Protein AF-U3PSG2-F1 (afdb_monomer_lite)

pLDDT: mean 80.56, std 15.62, range [40.59, 96.56]

Secondary structure (DSSP, 8-state):
-HHHHHHTT-HHHHHHHHTTTTT-HHHHHHHHHHHHHTPPPPPP---HHHHHHHHHHHHTT----PBPTTS-B-----THHHHHHHHHHHTT---S--TT--GGGG-

Organism: NCBI:txid1203599

Foldseek 3Di:
DLVVCVVVVVVVVSQCVQFLVPFPLLLVLQQVVCVVVVHDRDDTDDGVVVVVVCVVCVVVVDDDFDADPVRDTDPPDPPRVVSNVVSCVVVVNDPPPPVPPDPPVPD

Structure (mmCIF, N/CA/C/O backbone):
data_AF-U3PSG2-F1
#
_entry.id   AF-U3PSG2-F1
#
loop_
_atom_site.group_PDB
_atom_site.id
_atom_site.type_symbol
_atom_site.label_atom_id
_atom_site.label_alt_id
_atom_site.label_comp_id
_atom_site.label_asym_id
_atom_site.label_entity_id
_atom_site.label_seq_id
_atom_site.pdbx_PDB_ins_code
_atom_site.Cartn_x
_atom_site.Cartn_y
_atom_site.Cartn_z
_atom_site.occupancy
_atom_site.B_iso_or_equiv
_atom_site.auth_seq_id
_atom_site.auth_comp_id
_atom_site.auth_asym_id
_atom_site.auth_atom_id
_atom_site.pdbx_PDB_model_num
ATOM 1 N N . GLU A 1 1 ? 4.827 -16.769 4.959 1.00 88.44 1 GLU A N 1
ATOM 2 C CA . GLU A 1 1 ? 3.510 -16.302 5.455 1.00 88.44 1 GLU A CA 1
ATOM 3 C C . GLU A 1 1 ? 2.660 -15.681 4.350 1.00 88.44 1 GLU A C 1
ATOM 5 O O . GLU A 1 1 ? 1.569 -16.181 4.114 1.00 88.44 1 GLU A O 1
ATOM 10 N N . CYS A 1 2 ? 3.176 -14.700 3.596 1.00 91.50 2 CYS A N 1
ATOM 11 C CA . CYS A 1 2 ? 2.486 -14.099 2.442 1.00 91.50 2 CYS A CA 1
ATOM 12 C C . CYS A 1 2 ? 1.896 -15.140 1.459 1.00 91.50 2 CYS A C 1
ATOM 14 O O . CYS A 1 2 ? 0.709 -15.091 1.150 1.00 91.50 2 CYS A O 1
ATOM 16 N N . TRP A 1 3 ? 2.666 -16.167 1.070 1.00 94.62 3 TRP A N 1
ATOM 17 C CA . TRP A 1 3 ? 2.166 -17.254 0.207 1.00 94.62 3 TRP A CA 1
ATOM 18 C C . TRP A 1 3 ? 1.015 -18.062 0.810 1.00 94.62 3 TRP A C 1
ATOM 20 O O . TRP A 1 3 ? 0.136 -18.503 0.078 1.00 94.62 3 TRP A O 1
ATOM 30 N N . ALA A 1 4 ? 0.992 -18.243 2.133 1.00 96.56 4 ALA A N 1
ATOM 31 C CA . ALA A 1 4 ? -0.121 -18.923 2.783 1.00 96.56 4 ALA A CA 1
ATOM 32 C C . ALA A 1 4 ? -1.390 -18.068 2.673 1.00 96.56 4 ALA A C 1
ATOM 34 O O . ALA A 1 4 ? -2.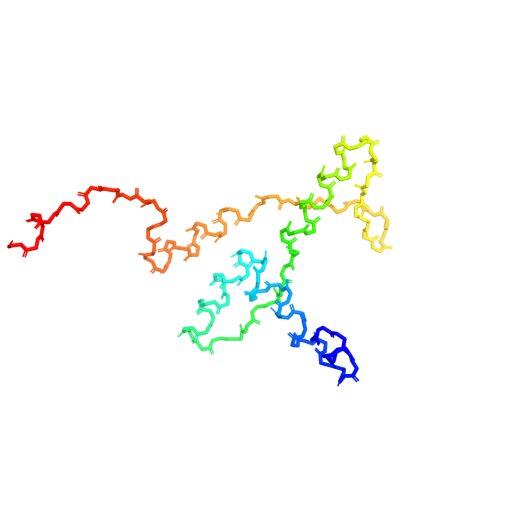420 -18.568 2.236 1.00 96.56 4 ALA A O 1
ATOM 35 N N . MET A 1 5 ? -1.308 -16.768 2.978 1.00 93.44 5 MET A N 1
ATOM 36 C CA . MET A 1 5 ? -2.448 -15.848 2.849 1.00 93.44 5 MET A CA 1
ATOM 37 C C . MET A 1 5 ? -2.972 -15.758 1.410 1.00 93.44 5 MET A C 1
ATOM 39 O O . MET A 1 5 ? -4.184 -15.755 1.201 1.00 93.44 5 MET A O 1
ATOM 43 N N . GLN A 1 6 ? -2.074 -15.753 0.422 1.00 94.31 6 GLN A N 1
ATOM 44 C CA . GLN A 1 6 ? -2.446 -15.796 -0.994 1.00 94.31 6 GLN A CA 1
ATOM 45 C C . GLN A 1 6 ? -3.164 -17.102 -1.355 1.00 94.31 6 GLN A C 1
ATOM 47 O O . GLN A 1 6 ? -4.214 -17.057 -1.988 1.00 94.31 6 GLN A O 1
ATOM 52 N N . ALA A 1 7 ? -2.648 -18.255 -0.915 1.00 96.44 7 ALA A N 1
ATOM 53 C CA . ALA A 1 7 ? -3.275 -19.554 -1.167 1.00 96.44 7 ALA A CA 1
ATOM 54 C C . ALA A 1 7 ? -4.662 -19.682 -0.511 1.00 96.44 7 ALA A C 1
ATOM 56 O O . ALA A 1 7 ? -5.555 -20.305 -1.079 1.00 96.44 7 ALA A O 1
ATOM 57 N N . TYR A 1 8 ? -4.859 -19.058 0.653 1.00 95.69 8 TYR A N 1
ATOM 58 C CA . TYR A 1 8 ? -6.164 -18.966 1.313 1.00 95.69 8 TYR A CA 1
ATOM 59 C C . TYR A 1 8 ? -7.138 -17.994 0.626 1.00 95.69 8 TYR A C 1
ATOM 61 O O . TYR A 1 8 ? -8.319 -17.993 0.963 1.00 95.69 8 TYR A O 1
ATOM 69 N N . GLY A 1 9 ? -6.678 -17.161 -0.313 1.00 95.19 9 GLY A N 1
ATOM 70 C CA . GLY A 1 9 ? -7.504 -16.125 -0.938 1.00 95.19 9 GLY A CA 1
ATOM 71 C C . GLY A 1 9 ? -7.813 -14.942 -0.013 1.00 95.19 9 GLY A C 1
ATOM 72 O O . GLY A 1 9 ? -8.763 -14.201 -0.256 1.00 95.19 9 GLY A O 1
ATOM 73 N N . ALA A 1 10 ? -7.023 -14.737 1.046 1.00 96.19 10 ALA A N 1
ATOM 74 C CA . ALA A 1 10 ? -7.217 -13.671 2.028 1.00 96.19 10 ALA A CA 1
ATOM 75 C C . ALA A 1 10 ? -6.649 -12.325 1.532 1.00 96.19 10 ALA A C 1
ATOM 77 O O . ALA A 1 10 ? -5.738 -11.759 2.138 1.00 96.19 10 ALA A O 1
ATOM 78 N N . ALA A 1 11 ? -7.174 -11.823 0.409 1.00 94.06 11 ALA A N 1
ATOM 79 C CA . ALA A 1 11 ? -6.660 -10.629 -0.268 1.00 94.06 11 ALA A CA 1
ATOM 80 C C . ALA A 1 11 ? -6.664 -9.382 0.634 1.00 94.06 11 ALA A C 1
ATOM 82 O O . ALA A 1 11 ? -5.641 -8.713 0.746 1.00 94.06 11 ALA A O 1
ATOM 83 N N . TYR A 1 12 ? -7.773 -9.120 1.334 1.00 92.94 12 TYR A N 1
ATOM 84 C CA . TYR A 1 12 ? -7.902 -7.966 2.231 1.00 92.94 12 TYR A CA 1
ATOM 85 C C . TYR A 1 12 ? -6.947 -8.046 3.422 1.00 92.94 12 TYR A C 1
ATOM 87 O O . TYR A 1 12 ? -6.241 -7.090 3.713 1.00 92.94 12 TYR A O 1
ATOM 95 N N . THR A 1 13 ? -6.846 -9.209 4.070 1.00 94.00 13 THR A N 1
ATOM 96 C CA . THR A 1 13 ? -5.921 -9.396 5.197 1.00 94.00 13 THR A CA 1
ATOM 97 C C . THR A 1 13 ? -4.470 -9.214 4.770 1.00 94.00 13 THR A C 1
ATOM 99 O O . THR A 1 13 ? -3.685 -8.613 5.499 1.00 94.00 13 THR A O 1
ATOM 102 N N . LEU A 1 14 ? -4.108 -9.708 3.583 1.00 94.19 14 LEU A N 1
ATOM 103 C CA . LEU A 1 14 ? -2.772 -9.512 3.039 1.00 94.19 14 LEU A CA 1
ATOM 104 C C . LEU A 1 14 ? -2.510 -8.040 2.703 1.00 94.19 14 LEU A C 1
ATOM 106 O O . LEU A 1 14 ? -1.436 -7.534 3.018 1.00 94.19 14 LEU A O 1
ATOM 110 N N . GLN A 1 15 ? -3.48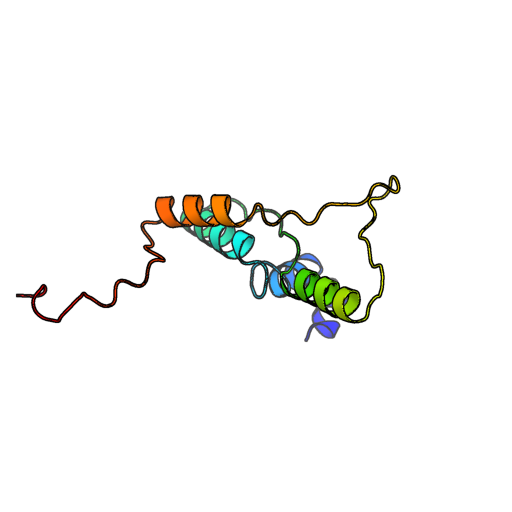1 -7.354 2.096 1.00 93.25 15 GLN A N 1
ATOM 111 C CA . GLN A 1 15 ? -3.375 -5.929 1.803 1.00 93.25 15 GLN A CA 1
ATOM 112 C C . GLN A 1 15 ? -3.172 -5.132 3.090 1.00 93.25 15 GLN A C 1
ATOM 114 O O . GLN A 1 15 ? -2.216 -4.366 3.168 1.00 93.25 15 GLN A O 1
ATOM 119 N N . GLU A 1 16 ? -3.994 -5.355 4.119 1.00 92.00 16 GLU A N 1
ATOM 120 C CA . GLU A 1 16 ? -3.838 -4.689 5.413 1.00 92.00 16 GLU A CA 1
ATOM 121 C C . GLU A 1 16 ? -2.456 -4.934 6.026 1.00 92.00 16 GLU A C 1
ATOM 123 O O . GLU A 1 16 ? -1.850 -4.016 6.580 1.00 92.00 16 GLU A O 1
ATOM 128 N N . LEU A 1 17 ? -1.958 -6.173 5.929 1.00 92.81 17 LEU A N 1
ATOM 129 C CA . LEU A 1 17 ? -0.660 -6.558 6.474 1.00 92.81 17 LEU A CA 1
ATOM 130 C C . LEU A 1 17 ? 0.498 -5.818 5.796 1.00 92.81 17 LEU A C 1
ATOM 132 O O . LEU A 1 17 ? 1.435 -5.450 6.491 1.00 92.81 17 LEU A O 1
ATOM 136 N N . LEU A 1 18 ? 0.429 -5.618 4.477 1.00 92.75 18 LEU A N 1
ATOM 137 C CA . LEU A 1 18 ? 1.477 -4.968 3.680 1.00 92.75 18 LEU A CA 1
ATOM 138 C C . LEU A 1 18 ? 1.382 -3.433 3.661 1.00 92.75 18 LEU A C 1
ATOM 140 O O . LEU A 1 18 ? 2.340 -2.772 3.271 1.00 92.75 18 LEU A O 1
ATOM 144 N N . THR A 1 19 ? 0.232 -2.868 4.037 1.00 92.31 19 THR A N 1
ATOM 145 C CA . THR A 1 19 ? -0.047 -1.424 3.979 1.00 92.31 19 THR A CA 1
ATOM 146 C C . THR A 1 19 ? -0.177 -0.852 5.392 1.00 92.31 19 THR A C 1
ATOM 148 O O . THR A 1 19 ? 0.828 -0.631 6.066 1.00 92.31 19 THR A O 1
ATOM 151 N N . ILE A 1 20 ? -1.403 -0.669 5.883 1.00 90.94 20 ILE A N 1
ATOM 152 C CA . ILE A 1 20 ? -1.760 0.029 7.124 1.00 90.94 20 ILE A CA 1
ATOM 153 C C . ILE A 1 20 ? -1.136 -0.575 8.391 1.00 90.94 20 ILE A C 1
ATOM 155 O O . ILE A 1 20 ? -1.002 0.121 9.399 1.00 90.94 20 ILE A O 1
ATOM 159 N N . LYS A 1 21 ? -0.743 -1.858 8.374 1.00 91.94 21 LYS A N 1
ATOM 160 C CA . LYS A 1 21 ? -0.084 -2.518 9.514 1.00 91.94 21 LYS A CA 1
ATOM 161 C C . LYS A 1 21 ? 1.446 -2.434 9.474 1.00 91.94 21 LYS A C 1
ATOM 163 O O . LYS A 1 21 ? 2.051 -2.609 10.529 1.00 91.94 21 LYS A O 1
ATOM 168 N N . SER A 1 22 ? 2.073 -2.161 8.325 1.00 89.56 22 SER A N 1
ATOM 169 C CA . SER A 1 22 ? 3.541 -2.170 8.189 1.00 89.56 22 SER A CA 1
ATOM 170 C C . SER A 1 22 ? 4.141 -0.876 7.643 1.00 89.56 22 SER A C 1
ATOM 172 O O . SER A 1 22 ? 5.120 -0.396 8.207 1.00 89.56 22 SER A O 1
ATOM 174 N N . ASP A 1 23 ? 3.579 -0.310 6.577 1.00 90.75 23 ASP A N 1
ATOM 175 C CA . ASP A 1 23 ? 4.341 0.545 5.654 1.00 90.75 23 ASP A CA 1
ATOM 176 C C . ASP A 1 23 ? 3.578 1.778 5.136 1.00 90.75 23 ASP A C 1
ATOM 178 O O . ASP A 1 23 ? 4.191 2.703 4.619 1.00 90.75 23 ASP A O 1
ATOM 182 N N . ASP A 1 24 ? 2.256 1.834 5.311 1.00 88.12 24 ASP A N 1
ATOM 183 C CA . ASP A 1 24 ? 1.444 3.026 5.028 1.00 88.12 24 ASP A CA 1
ATOM 184 C C . ASP A 1 24 ? 1.379 3.914 6.285 1.00 88.12 24 ASP A C 1
ATOM 186 O O . ASP A 1 24 ? 0.688 3.600 7.261 1.00 88.12 24 ASP A O 1
ATOM 190 N N . THR A 1 25 ? 2.157 4.999 6.299 1.00 85.38 25 THR A N 1
ATOM 191 C CA . THR A 1 25 ? 2.319 5.891 7.460 1.00 85.38 25 THR A CA 1
ATOM 192 C C . THR A 1 25 ? 1.052 6.691 7.755 1.00 85.38 25 THR A C 1
ATOM 194 O O . THR A 1 25 ? 0.618 6.732 8.911 1.00 85.38 25 THR A O 1
ATOM 197 N N . VAL A 1 26 ? 0.428 7.272 6.727 1.00 84.19 26 VAL A N 1
ATOM 198 C CA . VAL A 1 26 ? -0.816 8.046 6.841 1.00 84.19 26 VAL A CA 1
ATOM 199 C C . VAL A 1 26 ? -1.999 7.141 7.135 1.00 84.19 26 VAL A C 1
ATOM 201 O O . VAL A 1 26 ? -2.785 7.415 8.048 1.00 84.19 26 VAL A O 1
ATOM 204 N N . GLY A 1 27 ? -2.113 6.035 6.399 1.00 86.75 27 GLY A N 1
ATOM 205 C CA . GLY A 1 27 ? -3.158 5.044 6.594 1.00 86.75 27 GLY A CA 1
ATOM 206 C C . GLY A 1 27 ? -3.147 4.508 8.019 1.00 86.75 27 GLY A C 1
ATOM 207 O O . GLY A 1 27 ? -4.195 4.459 8.654 1.00 86.75 27 GLY A O 1
ATOM 208 N N . ARG A 1 28 ? -1.975 4.222 8.598 1.00 88.38 28 ARG A N 1
ATOM 209 C CA . ARG A 1 28 ? -1.876 3.730 9.982 1.00 88.38 28 ARG A CA 1
ATOM 210 C C . ARG A 1 28 ? -2.485 4.686 11.016 1.00 88.38 28 ARG A C 1
ATOM 212 O O . ARG A 1 28 ? -3.152 4.218 11.939 1.00 88.38 28 ARG A O 1
ATOM 219 N N . VAL A 1 29 ? -2.298 6.001 10.870 1.00 88.12 29 VAL A N 1
ATOM 220 C CA . VAL A 1 29 ? -2.886 6.998 11.790 1.00 88.12 29 VAL A CA 1
ATOM 221 C C . VAL A 1 29 ? -4.399 7.094 11.599 1.00 88.12 29 VAL A C 1
ATOM 223 O O . VAL A 1 29 ? -5.142 7.033 12.579 1.00 88.12 29 VAL A O 1
ATOM 226 N N . LYS A 1 30 ? -4.868 7.164 10.347 1.00 86.94 30 LYS A N 1
ATOM 227 C CA . LYS A 1 30 ? -6.306 7.212 10.026 1.00 86.94 30 LYS A CA 1
ATOM 228 C C . LYS A 1 30 ? -7.035 5.947 10.499 1.00 86.94 30 LYS A C 1
ATOM 230 O O . LYS A 1 30 ? -8.146 6.022 11.012 1.00 86.94 30 LYS A O 1
ATOM 235 N N . VAL A 1 31 ? -6.393 4.784 10.395 1.00 91.06 31 VAL A N 1
ATOM 236 C CA . VAL A 1 31 ? -6.916 3.512 10.914 1.00 91.06 31 VAL A CA 1
ATOM 237 C C . VAL A 1 31 ? -6.986 3.518 12.435 1.00 91.06 31 VAL A C 1
ATOM 239 O O . VAL A 1 31 ? -7.983 3.065 12.993 1.00 91.06 31 VAL A O 1
ATOM 242 N N . TYR A 1 32 ? -5.970 4.047 13.120 1.00 88.69 32 TYR A N 1
ATOM 243 C CA . TYR A 1 32 ? -6.012 4.180 14.576 1.00 88.69 32 TYR A CA 1
ATOM 244 C C . TYR A 1 32 ? -7.188 5.060 15.022 1.00 88.69 32 TYR A C 1
ATOM 246 O O . TYR A 1 32 ? -7.946 4.678 15.912 1.00 88.69 32 TYR A O 1
ATOM 254 N N . GLU A 1 33 ? -7.387 6.198 14.355 1.00 87.62 33 GLU A N 1
ATOM 255 C CA . GLU A 1 33 ? -8.522 7.089 14.596 1.00 87.62 33 GLU A CA 1
ATOM 256 C C . GLU A 1 33 ? -9.867 6.382 14.360 1.00 87.62 33 GLU A C 1
ATOM 258 O O . GLU A 1 33 ? -10.745 6.434 15.223 1.00 87.62 33 GLU A O 1
ATOM 263 N N . ALA A 1 34 ? -10.009 5.667 13.240 1.00 88.75 34 ALA A N 1
ATOM 264 C CA . ALA A 1 34 ? -11.222 4.920 12.914 1.00 88.75 34 ALA A CA 1
ATOM 265 C C . ALA A 1 34 ? -11.532 3.834 13.958 1.00 88.75 34 ALA A C 1
ATOM 267 O O . ALA A 1 34 ? -12.671 3.719 14.406 1.00 88.75 34 ALA A O 1
ATOM 268 N N . ILE A 1 35 ? -10.517 3.093 14.422 1.00 90.94 35 ILE A N 1
ATOM 269 C CA . ILE A 1 35 ? -10.676 2.067 15.465 1.00 90.94 35 ILE A CA 1
ATOM 270 C C . ILE A 1 35 ? -11.161 2.691 16.779 1.00 90.94 35 ILE A C 1
ATOM 272 O O . ILE A 1 35 ? -12.070 2.152 17.409 1.00 90.94 35 ILE A O 1
ATOM 276 N N . VAL A 1 36 ? -10.591 3.830 17.188 1.00 93.25 36 VAL A N 1
ATOM 277 C CA . VAL A 1 36 ? -10.988 4.524 18.428 1.00 93.25 36 VAL A CA 1
ATOM 278 C C . VAL A 1 36 ? -12.415 5.069 18.333 1.00 93.25 36 VAL A C 1
ATOM 280 O O . VAL A 1 36 ? -13.156 5.020 19.315 1.00 93.25 36 VAL A O 1
ATOM 283 N N . LYS A 1 37 ? -12.819 5.563 17.159 1.00 92.00 37 LYS A N 1
ATOM 284 C CA . LYS A 1 37 ? -14.172 6.086 16.916 1.00 92.00 37 LYS A CA 1
ATOM 285 C C . LYS A 1 37 ? -15.215 5.001 16.636 1.00 92.00 37 LYS A C 1
ATOM 287 O O . LYS A 1 37 ? -16.407 5.298 16.647 1.00 92.00 37 LYS A O 1
ATOM 292 N N . GLY A 1 38 ? -14.793 3.757 16.403 1.00 92.56 38 GLY A N 1
ATOM 293 C CA . GLY A 1 38 ? -15.679 2.676 15.966 1.00 92.56 38 GLY A CA 1
ATOM 294 C C . GLY A 1 38 ? -16.205 2.866 14.538 1.00 92.56 38 GLY A C 1
ATOM 295 O O . GLY A 1 38 ? -17.282 2.373 14.208 1.00 92.56 38 GLY A O 1
ATOM 296 N N . GLU A 1 39 ? -15.470 3.603 13.708 1.00 91.19 39 GLU A N 1
ATOM 297 C CA . GLU A 1 39 ? -15.772 3.828 12.296 1.00 91.19 39 GLU A CA 1
ATOM 298 C C . GLU A 1 39 ? -15.131 2.738 11.422 1.00 91.19 39 GLU A C 1
ATOM 300 O O . GLU A 1 39 ? -14.234 2.007 11.849 1.00 91.19 39 GLU A O 1
ATOM 305 N N . ASN A 1 40 ? -15.593 2.617 10.176 1.00 89.38 40 ASN A N 1
ATOM 306 C CA . ASN A 1 40 ? -14.989 1.679 9.234 1.00 89.38 40 ASN A CA 1
ATOM 307 C C . ASN A 1 40 ? -13.562 2.103 8.867 1.00 89.38 40 ASN A C 1
ATOM 309 O O . ASN A 1 40 ? -13.271 3.283 8.680 1.00 89.38 40 ASN A O 1
ATOM 313 N N . ILE A 1 41 ? -12.697 1.100 8.718 1.00 88.50 41 ILE A N 1
ATOM 314 C CA . ILE A 1 41 ? -11.300 1.268 8.319 1.00 88.50 41 ILE A CA 1
ATOM 315 C C . ILE A 1 41 ? -11.262 1.879 6.903 1.00 88.50 41 ILE A C 1
ATOM 317 O O . ILE A 1 41 ? -11.928 1.348 6.009 1.00 88.50 41 ILE A O 1
ATOM 321 N N . PRO A 1 42 ? -10.523 2.983 6.687 1.00 86.50 42 PRO A N 1
ATOM 322 C CA . PRO A 1 42 ? -10.372 3.590 5.366 1.00 86.50 42 PRO A CA 1
ATOM 323 C C . PRO A 1 42 ? -9.603 2.680 4.399 1.00 86.50 42 PRO A C 1
ATOM 325 O O . PRO A 1 42 ? -8.879 1.775 4.818 1.00 86.50 42 PRO A O 1
ATOM 328 N N . GLU A 1 43 ? -9.733 2.941 3.095 1.00 87.31 43 GLU A N 1
ATOM 329 C CA . GLU A 1 43 ? -8.960 2.213 2.085 1.00 87.31 43 GLU A CA 1
ATOM 330 C C . GLU A 1 43 ? -7.452 2.499 2.220 1.00 87.31 43 GLU A C 1
ATOM 332 O O . GLU A 1 43 ? -7.069 3.660 2.397 1.00 87.31 43 GLU A O 1
ATOM 337 N N . PRO A 1 44 ? -6.591 1.465 2.137 1.00 88.00 44 PRO A N 1
ATOM 338 C CA . PRO A 1 44 ? -5.146 1.642 2.209 1.00 88.00 44 PRO A CA 1
ATOM 339 C C . PRO A 1 44 ? -4.564 2.451 1.050 1.00 88.00 44 PRO A C 1
ATOM 341 O O . PRO A 1 44 ? -5.004 2.319 -0.094 1.00 88.00 44 PRO A O 1
ATOM 344 N N . GLY A 1 45 ? -3.523 3.226 1.346 1.00 87.06 45 GLY A N 1
ATOM 345 C CA . GLY A 1 45 ? -2.750 3.974 0.366 1.00 87.06 45 GLY A CA 1
ATOM 346 C C . GLY A 1 45 ? -1.614 3.169 -0.271 1.00 87.06 45 GLY A C 1
ATOM 347 O O . GLY A 1 45 ? -1.549 1.937 -0.210 1.00 87.06 45 GLY A O 1
ATOM 348 N N . ILE A 1 46 ? -0.698 3.899 -0.909 1.00 87.81 46 ILE A N 1
ATOM 349 C CA . ILE A 1 46 ? 0.498 3.336 -1.542 1.00 87.81 46 ILE A CA 1
ATOM 350 C C . ILE A 1 46 ? 1.578 3.136 -0.466 1.00 87.81 46 ILE A C 1
ATOM 352 O O . ILE A 1 46 ? 1.913 4.106 0.210 1.00 87.81 46 ILE A O 1
ATOM 356 N N . PRO A 1 47 ? 2.161 1.930 -0.323 1.00 90.44 47 PRO A N 1
ATOM 357 C CA . PRO A 1 47 ? 3.230 1.680 0.643 1.00 90.44 47 PRO A CA 1
ATOM 358 C C . PRO A 1 47 ? 4.467 2.557 0.402 1.00 90.44 47 PRO A C 1
ATOM 360 O O . PRO A 1 47 ? 4.898 2.733 -0.744 1.00 90.44 47 PRO A O 1
ATOM 363 N N . GLU A 1 48 ? 5.092 3.040 1.474 1.00 88.06 48 GLU A N 1
ATOM 364 C CA . GLU A 1 48 ? 6.320 3.840 1.396 1.00 88.06 48 GLU A CA 1
ATOM 365 C C . GLU A 1 48 ? 7.489 3.078 0.762 1.00 88.06 48 GLU A C 1
ATOM 367 O O . GLU A 1 48 ? 8.232 3.625 -0.051 1.00 88.06 48 GLU A O 1
ATOM 372 N N . SER A 1 49 ? 7.618 1.781 1.032 1.00 91.69 49 SER A N 1
ATOM 373 C CA . SER A 1 49 ? 8.619 0.907 0.413 1.00 91.69 49 SER A CA 1
ATOM 374 C C . SER A 1 49 ? 8.532 0.884 -1.115 1.00 91.69 49 SER A C 1
ATOM 376 O O . SER A 1 49 ? 9.561 0.789 -1.784 1.00 91.69 49 SER A O 1
ATOM 378 N N . PHE A 1 50 ? 7.334 1.033 -1.691 1.00 91.50 50 PHE A N 1
ATOM 379 C CA . PHE A 1 50 ? 7.171 1.150 -3.140 1.00 91.50 50 PHE A CA 1
ATOM 380 C C . PHE A 1 50 ? 7.676 2.502 -3.659 1.00 91.50 50 PHE A C 1
ATOM 382 O O . PHE A 1 50 ? 8.338 2.556 -4.698 1.00 91.50 50 PHE A O 1
ATOM 389 N N . LYS A 1 51 ? 7.421 3.590 -2.921 1.00 88.50 51 LYS A N 1
ATOM 390 C CA . LYS A 1 51 ? 7.953 4.923 -3.246 1.00 88.50 51 LYS A CA 1
ATOM 391 C C . LYS A 1 51 ? 9.486 4.926 -3.169 1.00 88.50 51 LYS A C 1
ATOM 393 O O . LYS A 1 51 ? 10.140 5.423 -4.086 1.00 88.50 51 LYS A O 1
ATOM 398 N N . VAL A 1 52 ? 10.065 4.303 -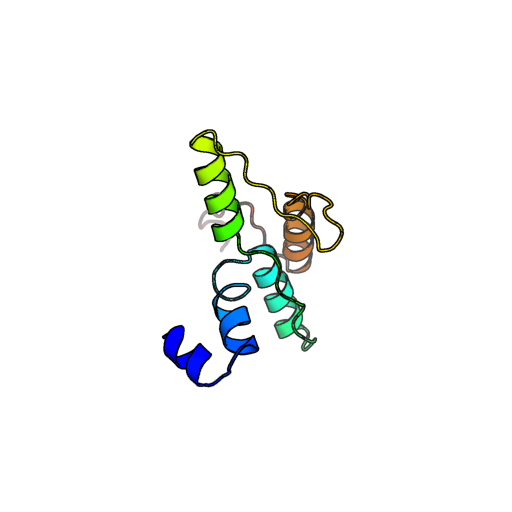2.139 1.00 91.94 52 VAL A N 1
ATOM 399 C CA . VAL A 1 52 ? 11.521 4.132 -1.991 1.00 91.94 52 VAL A CA 1
ATOM 400 C C . VAL A 1 52 ? 12.098 3.325 -3.151 1.00 91.94 52 VAL A C 1
ATOM 402 O O . VAL A 1 52 ? 13.034 3.793 -3.794 1.00 91.94 52 VAL A O 1
ATOM 405 N N . LEU A 1 53 ? 11.499 2.180 -3.494 1.00 93.06 53 LEU A N 1
ATOM 406 C CA . LEU A 1 53 ? 11.912 1.373 -4.646 1.00 93.06 53 LEU A CA 1
ATOM 407 C C . LEU A 1 53 ? 11.945 2.202 -5.939 1.00 93.06 53 LEU A C 1
ATOM 409 O O . LEU A 1 53 ? 12.885 2.097 -6.728 1.00 93.06 53 LEU A O 1
ATOM 413 N N . LEU A 1 54 ? 10.940 3.054 -6.162 1.00 90.81 54 LEU A N 1
ATOM 414 C CA . LEU A 1 54 ? 10.899 3.916 -7.340 1.00 90.81 54 LEU A CA 1
ATOM 415 C C . LEU A 1 54 ? 12.080 4.896 -7.368 1.00 90.81 54 LEU A C 1
ATOM 417 O O . LEU A 1 54 ? 12.725 5.055 -8.406 1.00 90.81 54 LEU A O 1
ATOM 421 N N . LYS A 1 55 ? 12.396 5.517 -6.228 1.00 90.06 55 LYS A N 1
ATOM 422 C CA . LYS A 1 55 ? 13.548 6.422 -6.093 1.00 90.06 55 LYS A CA 1
ATOM 423 C C . LYS A 1 55 ? 14.878 5.687 -6.268 1.00 90.06 55 LYS A C 1
ATOM 425 O O . LYS A 1 55 ? 15.780 6.219 -6.913 1.00 90.06 55 LYS A O 1
ATOM 430 N N . GLU A 1 56 ? 14.995 4.458 -5.769 1.00 94.81 56 GLU A N 1
ATOM 431 C CA . GLU A 1 56 ? 16.180 3.616 -5.961 1.00 94.81 56 GLU A CA 1
ATOM 432 C C . GLU A 1 56 ? 16.400 3.272 -7.441 1.00 94.81 56 GLU A C 1
ATOM 434 O O . GLU A 1 56 ? 17.518 3.394 -7.941 1.00 94.81 56 GLU A O 1
ATOM 439 N N . LEU A 1 57 ? 15.347 2.933 -8.188 1.00 94.31 57 LEU A N 1
ATOM 440 C CA . LEU A 1 57 ? 15.450 2.702 -9.634 1.00 94.31 57 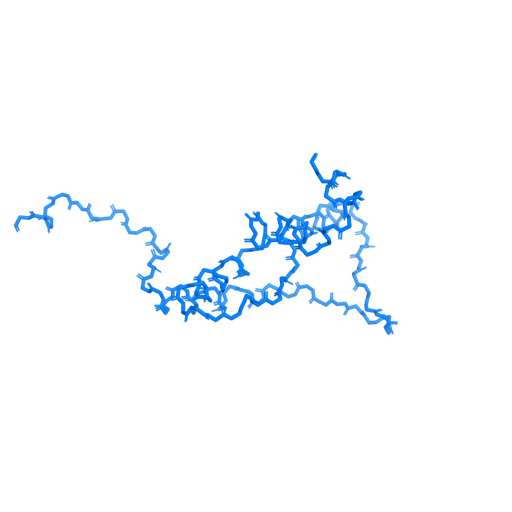LEU A CA 1
ATOM 441 C C . LEU A 1 57 ? 15.808 3.988 -10.394 1.00 94.31 57 LEU A C 1
ATOM 443 O O . LEU A 1 57 ? 16.678 3.966 -11.266 1.00 94.31 57 LEU A O 1
ATOM 447 N N . GLN A 1 58 ? 15.206 5.123 -10.025 1.00 89.69 58 GLN A N 1
ATOM 448 C CA . GLN A 1 58 ? 15.537 6.433 -10.597 1.00 89.69 58 GLN A CA 1
ATOM 449 C C . GLN A 1 58 ? 17.000 6.826 -10.336 1.00 89.69 58 GLN A C 1
ATOM 451 O O . GLN A 1 58 ? 17.640 7.425 -11.201 1.00 89.69 58 GLN A O 1
ATOM 456 N N . SER A 1 59 ? 17.569 6.428 -9.192 1.00 93.94 59 SER A N 1
ATOM 457 C CA . SER A 1 59 ? 18.986 6.662 -8.870 1.00 93.94 59 SER A CA 1
ATOM 458 C C . SER A 1 59 ? 19.957 5.940 -9.815 1.00 93.94 59 SER A C 1
ATOM 460 O O . SER A 1 59 ? 21.084 6.392 -10.011 1.00 93.94 59 SER A O 1
ATOM 462 N N . LEU A 1 60 ? 19.504 4.859 -10.459 1.00 95.88 60 LEU A N 1
ATOM 463 C CA . LEU A 1 60 ? 20.250 4.113 -11.476 1.00 95.88 60 LEU A CA 1
ATOM 464 C C . LEU A 1 60 ? 20.068 4.690 -12.892 1.00 95.88 60 LEU A C 1
ATOM 466 O O . LEU A 1 60 ? 20.418 4.032 -13.872 1.00 95.88 60 LEU A O 1
ATOM 470 N N . CYS A 1 61 ? 19.519 5.905 -13.015 1.00 93.19 61 CYS A N 1
ATOM 471 C CA . CYS A 1 61 ? 19.154 6.550 -14.280 1.00 93.19 61 CYS A CA 1
ATOM 472 C C . CYS A 1 61 ? 18.077 5.790 -15.079 1.00 93.19 61 CYS A C 1
ATOM 474 O O . CYS A 1 61 ? 17.999 5.934 -16.302 1.00 93.19 61 CYS A O 1
ATOM 476 N N . LEU A 1 62 ? 17.242 4.983 -14.416 1.00 93.25 62 LEU A N 1
ATOM 477 C CA . LEU A 1 62 ? 16.089 4.339 -15.046 1.00 93.25 62 LEU A CA 1
ATOM 478 C C . LEU A 1 62 ? 14.873 5.266 -14.965 1.00 93.25 62 LEU A C 1
ATOM 480 O O . LEU A 1 62 ? 14.518 5.729 -13.882 1.00 93.25 62 LEU A O 1
ATOM 484 N N . ASN A 1 63 ? 14.208 5.508 -16.099 1.00 89.50 63 ASN A N 1
ATOM 485 C CA . ASN A 1 63 ? 12.927 6.210 -16.095 1.00 89.50 63 ASN A CA 1
ATOM 486 C C . ASN A 1 63 ? 11.799 5.214 -15.816 1.00 89.50 63 ASN A C 1
ATOM 488 O O . ASN A 1 63 ? 11.438 4.422 -16.688 1.00 89.50 63 ASN A O 1
ATOM 492 N N . VAL A 1 64 ? 11.276 5.240 -14.594 1.00 89.56 64 VAL A N 1
ATOM 493 C CA . VAL A 1 64 ? 10.147 4.415 -14.165 1.00 89.56 64 VAL A CA 1
ATOM 494 C C . VAL A 1 64 ? 9.007 5.351 -13.792 1.00 89.56 64 VAL A C 1
ATOM 496 O O . VAL A 1 64 ? 9.174 6.241 -12.958 1.00 89.56 64 VAL A O 1
ATOM 499 N N . GLU A 1 65 ? 7.855 5.137 -14.418 1.00 88.00 65 GLU A N 1
ATOM 500 C CA . GLU A 1 65 ? 6.644 5.934 -14.239 1.00 88.00 65 GLU A CA 1
ATOM 501 C C . GLU A 1 65 ? 5.470 5.001 -13.942 1.00 88.00 65 GLU A C 1
ATOM 503 O O . GLU A 1 65 ? 5.339 3.929 -14.539 1.00 88.00 65 GLU A O 1
ATOM 508 N N . VAL A 1 66 ? 4.609 5.409 -13.010 1.00 87.50 66 VAL A N 1
ATOM 509 C CA . VAL A 1 66 ? 3.359 4.703 -12.728 1.00 87.50 66 VAL A CA 1
ATOM 510 C C . VAL A 1 66 ? 2.295 5.276 -13.652 1.00 87.50 66 VAL A C 1
ATOM 512 O O . VAL A 1 66 ? 1.972 6.459 -13.571 1.00 87.50 66 VAL A O 1
ATOM 515 N N . LEU A 1 67 ? 1.762 4.441 -14.541 1.00 90.19 67 LEU A N 1
ATOM 516 C CA . LEU A 1 67 ? 0.720 4.835 -15.482 1.00 90.19 67 LEU A CA 1
ATOM 517 C C . LEU A 1 67 ? -0.646 4.379 -14.974 1.00 90.19 67 LEU A C 1
ATOM 519 O O . LEU A 1 67 ? -0.816 3.241 -14.535 1.00 90.19 67 LEU A O 1
ATOM 523 N N . SER A 1 68 ? -1.627 5.267 -15.070 1.00 88.31 68 SER A N 1
ATOM 524 C CA . SER A 1 68 ? -3.037 4.927 -14.920 1.00 88.31 68 SER A CA 1
ATOM 525 C C . SER A 1 68 ? -3.535 4.150 -16.150 1.00 88.31 68 SER A C 1
ATOM 527 O O . SER A 1 68 ? -2.876 4.074 -17.189 1.00 88.31 68 SER A O 1
ATOM 529 N N . SER A 1 69 ? -4.724 3.554 -16.043 1.00 88.06 69 SER A N 1
ATOM 530 C CA . SER A 1 69 ? -5.378 2.796 -17.122 1.00 88.06 69 SER A CA 1
ATOM 531 C C . SER A 1 69 ? -5.596 3.585 -18.425 1.00 88.06 69 SER A C 1
ATOM 533 O O . SER A 1 69 ? -5.726 2.991 -19.491 1.00 88.06 69 SER A O 1
ATOM 535 N N . ASP A 1 70 ? -5.612 4.913 -18.344 1.00 89.44 70 ASP A N 1
ATOM 536 C CA . ASP A 1 70 ? -5.725 5.865 -19.451 1.00 89.44 70 ASP A CA 1
ATOM 537 C C . ASP A 1 70 ? -4.363 6.303 -20.027 1.00 89.44 70 ASP A C 1
ATOM 539 O O . ASP A 1 70 ? -4.314 7.094 -20.967 1.00 89.44 70 ASP A O 1
ATOM 543 N N . GLY A 1 71 ? -3.254 5.778 -19.497 1.00 85.12 71 GLY A N 1
ATOM 544 C CA . GLY A 1 71 ? -1.894 6.118 -19.919 1.00 85.12 71 GLY A CA 1
ATOM 545 C C . GLY A 1 71 ? -1.376 7.441 -19.355 1.00 85.12 71 GLY A C 1
ATOM 546 O O . GLY A 1 71 ? -0.284 7.865 -19.729 1.00 85.12 71 GLY A O 1
ATOM 547 N N . ALA A 1 72 ? -2.124 8.094 -18.460 1.00 86.19 72 ALA A N 1
ATOM 548 C CA . ALA A 1 72 ? -1.646 9.272 -17.750 1.00 86.19 72 ALA A CA 1
ATOM 549 C C . ALA A 1 72 ? -0.655 8.869 -16.648 1.00 86.19 72 ALA A C 1
ATOM 551 O O . ALA A 1 72 ? -0.879 7.896 -15.922 1.00 86.19 72 ALA A O 1
ATOM 552 N N . ALA A 1 73 ? 0.432 9.629 -16.507 1.00 82.06 73 ALA A N 1
ATOM 553 C CA . ALA A 1 73 ? 1.362 9.457 -15.400 1.00 82.06 73 ALA A CA 1
ATOM 554 C C . ALA A 1 73 ? 0.686 9.866 -14.084 1.00 82.06 73 ALA A C 1
ATOM 556 O O . ALA A 1 73 ? 0.130 10.960 -13.969 1.00 82.06 73 ALA A O 1
ATOM 557 N N . ILE A 1 74 ? 0.733 8.977 -13.095 1.00 80.50 74 ILE A N 1
ATOM 558 C CA . ILE A 1 74 ? 0.255 9.249 -11.744 1.00 80.50 74 ILE A CA 1
ATOM 559 C C . ILE A 1 74 ? 1.392 9.919 -10.979 1.00 80.50 74 ILE A C 1
ATOM 561 O O . ILE A 1 74 ? 2.434 9.310 -10.724 1.00 80.50 74 ILE A O 1
ATOM 565 N N . GLU A 1 75 ? 1.181 11.170 -10.575 1.00 74.06 75 GLU A N 1
ATOM 566 C CA . GLU A 1 75 ? 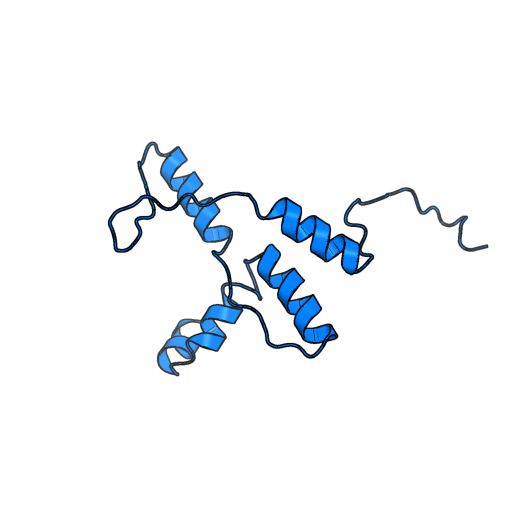2.058 11.816 -9.606 1.00 74.06 75 GLU A CA 1
ATOM 567 C C . GLU A 1 75 ? 1.835 11.187 -8.228 1.00 74.06 75 GLU A C 1
ATOM 569 O O . GLU A 1 75 ? 0.793 11.372 -7.596 1.00 74.06 75 GLU A O 1
ATOM 574 N N . LEU A 1 76 ? 2.838 10.450 -7.749 1.00 70.69 76 LEU A N 1
ATOM 575 C CA . LEU A 1 76 ? 2.927 9.994 -6.364 1.00 70.69 76 LEU A CA 1
ATOM 576 C C . LEU A 1 76 ? 3.251 11.212 -5.487 1.00 70.69 76 LEU A C 1
ATOM 578 O O . LEU A 1 76 ? 4.409 11.483 -5.178 1.00 70.69 76 LEU A O 1
ATOM 582 N N . ARG A 1 77 ? 2.235 12.024 -5.194 1.00 61.12 77 ARG A N 1
ATOM 583 C CA . ARG A 1 77 ? 2.387 13.278 -4.452 1.00 61.12 77 ARG A CA 1
ATOM 584 C C . ARG A 1 77 ? 2.689 13.010 -2.976 1.00 61.12 77 ARG A C 1
ATOM 586 O O . ARG A 1 77 ? 1.919 12.338 -2.303 1.00 61.12 77 ARG A O 1
ATOM 593 N N . GLU A 1 78 ? 3.735 13.654 -2.464 1.00 57.25 78 GLU A N 1
ATOM 594 C CA . GLU A 1 78 ? 4.124 13.741 -1.042 1.00 57.25 78 GLU A CA 1
ATOM 595 C C . GLU A 1 78 ? 3.177 14.653 -0.220 1.00 57.25 78 GLU A C 1
ATOM 597 O O . GLU A 1 78 ? 3.574 15.260 0.764 1.00 57.25 78 GLU A O 1
ATOM 602 N N . GLY A 1 79 ? 1.904 14.796 -0.616 1.00 53.75 79 GLY A N 1
ATOM 603 C CA . GLY A 1 79 ? 0.913 15.639 0.084 1.00 53.75 79 GLY A CA 1
ATOM 604 C C . GLY A 1 79 ? 0.388 15.031 1.392 1.00 53.75 79 GLY A C 1
ATOM 605 O O . GLY A 1 79 ? -0.643 15.445 1.909 1.00 53.75 79 GLY A O 1
ATOM 606 N N . GLU A 1 80 ? 1.066 14.001 1.877 1.00 56.00 80 GLU A N 1
ATOM 607 C CA . GLU A 1 80 ? 0.661 13.123 2.967 1.00 56.00 80 GLU A CA 1
ATOM 608 C C . GLU A 1 80 ? 1.039 13.686 4.348 1.00 56.00 80 GLU A C 1
ATOM 610 O O . GLU A 1 80 ? 0.389 13.353 5.339 1.00 56.00 80 GLU A O 1
ATOM 615 N N . ASP A 1 81 ? 2.009 14.605 4.402 1.00 57.56 81 ASP A N 1
ATOM 616 C CA . ASP A 1 81 ? 2.485 15.224 5.644 1.00 57.56 81 ASP A CA 1
ATOM 617 C C . ASP A 1 81 ? 1.436 16.150 6.285 1.00 57.56 81 ASP A C 1
ATOM 619 O O . ASP A 1 81 ? 1.212 16.074 7.492 1.00 57.56 81 ASP A O 1
ATOM 623 N N . GLU A 1 82 ? 0.718 16.966 5.499 1.00 60.62 82 GLU A N 1
ATOM 624 C CA . GLU A 1 82 ? -0.333 17.859 6.027 1.00 60.62 82 GLU A CA 1
ATOM 625 C C . GLU A 1 82 ? -1.510 17.067 6.628 1.00 60.62 82 GLU A C 1
ATOM 627 O O . GLU A 1 82 ? -2.056 17.420 7.678 1.00 60.62 82 GLU A O 1
ATOM 632 N N . ASP A 1 83 ? -1.888 15.964 5.978 1.00 62.19 83 ASP A N 1
ATOM 633 C CA . ASP A 1 83 ? -2.930 15.049 6.447 1.00 62.19 83 ASP A CA 1
ATOM 634 C C . ASP A 1 83 ? -2.511 14.338 7.742 1.00 62.19 83 ASP A C 1
ATOM 636 O O . ASP A 1 83 ? -3.325 14.166 8.658 1.00 62.19 83 ASP A O 1
ATOM 640 N N . LEU A 1 84 ? -1.237 13.943 7.827 1.00 62.25 84 LEU A N 1
ATOM 641 C CA . LEU A 1 84 ? -0.651 13.294 8.995 1.00 62.25 84 LEU A CA 1
ATOM 642 C C . LEU A 1 84 ? -0.578 14.253 10.189 1.00 62.25 84 LEU A C 1
ATOM 644 O O . LEU A 1 84 ? -0.994 13.892 11.292 1.00 62.25 84 LEU A O 1
ATOM 648 N N . GLU A 1 85 ? -0.103 15.481 9.973 1.00 61.75 85 GLU A N 1
ATOM 649 C CA . GLU A 1 85 ? -0.026 16.527 10.996 1.00 61.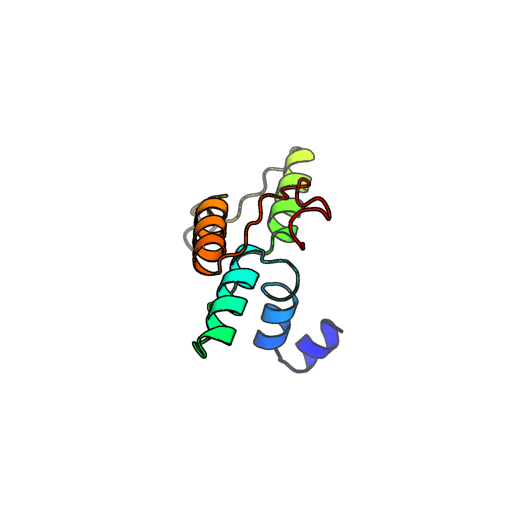75 85 GLU A CA 1
ATOM 650 C C . GLU A 1 85 ? -1.410 16.885 11.535 1.00 61.75 85 GLU A C 1
ATOM 652 O O . GLU A 1 85 ? -1.604 17.003 12.748 1.00 61.75 85 GLU A O 1
ATOM 657 N N . ARG A 1 86 ? -2.407 16.995 10.652 1.00 64.94 86 ARG A N 1
ATOM 658 C CA . ARG A 1 86 ? -3.783 17.304 11.045 1.00 64.94 86 ARG A CA 1
ATOM 659 C C . ARG A 1 86 ? -4.421 16.172 11.849 1.00 64.94 86 ARG A C 1
ATOM 661 O O . ARG A 1 86 ? -5.087 16.439 12.851 1.00 64.94 86 ARG A O 1
ATOM 668 N N . ALA A 1 87 ? -4.206 14.920 11.445 1.00 62.44 87 ALA A N 1
ATOM 669 C CA . ALA A 1 87 ? -4.692 13.759 12.185 1.00 62.44 87 ALA A CA 1
ATOM 670 C C . ALA A 1 87 ? -4.006 13.637 13.558 1.00 62.44 87 ALA A C 1
ATOM 672 O O . ALA A 1 87 ? -4.677 13.458 14.575 1.00 62.44 87 ALA A O 1
ATOM 673 N N . ALA A 1 88 ? -2.684 13.823 13.618 1.00 62.88 88 ALA A N 1
ATOM 674 C CA . ALA A 1 88 ? -1.927 13.822 14.867 1.00 62.88 88 ALA A CA 1
ATOM 675 C C . ALA A 1 88 ? -2.360 14.939 15.832 1.00 62.88 88 ALA A C 1
ATOM 677 O O . ALA A 1 88 ? -2.528 14.689 17.030 1.00 62.88 88 ALA A O 1
ATOM 678 N N . ALA A 1 89 ? -2.607 16.146 15.312 1.00 65.44 89 ALA A N 1
ATOM 679 C CA . ALA A 1 89 ? -3.112 17.272 16.091 1.00 65.44 89 ALA A CA 1
ATOM 680 C C . ALA A 1 89 ? -4.500 16.984 16.691 1.00 65.44 89 ALA A C 1
ATOM 682 O O . ALA A 1 89 ? -4.726 17.270 17.867 1.00 65.44 89 ALA A O 1
ATOM 683 N N . ASN A 1 90 ? -5.404 16.353 15.931 1.00 64.31 90 ASN A N 1
ATOM 684 C CA . ASN A 1 90 ? -6.727 15.944 16.426 1.00 64.31 90 ASN A CA 1
ATOM 685 C C . ASN A 1 90 ? -6.651 14.901 17.556 1.00 64.31 90 ASN A C 1
ATOM 687 O O . ASN A 1 90 ? -7.541 14.842 18.403 1.00 64.31 90 ASN A O 1
ATOM 691 N N . LEU A 1 91 ? -5.592 14.089 17.579 1.00 64.75 91 LEU A N 1
ATOM 692 C CA . LEU A 1 91 ? -5.339 13.069 18.599 1.00 64.75 91 LEU A CA 1
ATOM 693 C C . LEU A 1 91 ? -4.574 13.609 19.823 1.00 64.75 91 LEU A C 1
ATOM 695 O O . LEU A 1 91 ? -4.352 12.862 20.775 1.00 64.75 91 LEU A O 1
ATOM 699 N N . GLY A 1 92 ? -4.162 14.883 19.819 1.00 60.00 92 GLY A N 1
ATOM 700 C CA . GLY A 1 92 ? -3.350 15.471 20.890 1.00 60.00 92 GLY A CA 1
ATOM 701 C C . GLY A 1 92 ? -1.947 14.861 21.001 1.00 60.00 92 GLY A C 1
ATOM 702 O O . GLY A 1 92 ? -1.294 14.998 22.035 1.00 60.00 92 GLY A O 1
ATOM 703 N N . ILE A 1 93 ? -1.479 14.173 19.954 1.00 64.06 93 ILE A N 1
ATOM 704 C CA . ILE A 1 93 ? -0.162 13.538 19.923 1.00 64.06 93 ILE A CA 1
ATOM 705 C C . ILE A 1 93 ? 0.830 14.576 19.410 1.00 64.06 93 ILE A C 1
ATOM 707 O O . ILE A 1 93 ? 0.823 14.947 18.239 1.00 64.06 93 ILE A O 1
ATOM 711 N N . ASN A 1 94 ? 1.694 15.061 20.297 1.00 56.31 94 ASN A N 1
ATOM 712 C CA . ASN A 1 94 ? 2.757 15.977 19.919 1.00 56.31 94 ASN A CA 1
ATOM 713 C C . ASN A 1 94 ? 3.926 15.169 19.326 1.00 56.31 94 ASN A C 1
ATOM 715 O O . ASN A 1 94 ? 4.698 14.564 20.065 1.00 56.31 94 ASN A O 1
ATOM 719 N N . LEU A 1 95 ? 4.035 15.113 17.992 1.00 58.12 95 LEU A N 1
ATOM 720 C CA . LEU A 1 95 ? 5.163 14.453 17.312 1.00 58.12 95 LEU A CA 1
ATOM 721 C C . LEU A 1 95 ? 6.456 15.282 17.357 1.00 58.12 95 LEU A C 1
ATOM 723 O O . LEU A 1 95 ? 7.516 14.777 16.981 1.00 58.12 95 LEU A O 1
ATOM 727 N N . SER A 1 96 ? 6.410 16.524 17.856 1.00 55.56 96 SER A N 1
ATOM 728 C CA . SER A 1 96 ? 7.633 17.238 18.202 1.00 55.56 96 SER A CA 1
ATOM 729 C C . SER A 1 96 ? 8.178 16.650 19.504 1.00 55.56 96 SER A C 1
ATOM 731 O O . SER A 1 96 ? 7.608 16.790 20.586 1.00 55.56 96 SER A O 1
ATOM 733 N N . ARG A 1 97 ? 9.280 15.909 19.392 1.00 47.00 97 ARG A N 1
ATOM 734 C CA . ARG A 1 97 ? 10.058 15.422 20.532 1.00 47.00 97 ARG A CA 1
ATOM 735 C C . ARG A 1 97 ? 10.581 16.634 21.309 1.00 47.00 97 ARG A C 1
ATOM 737 O O . ARG A 1 97 ? 11.657 17.142 21.013 1.00 47.00 97 ARG A O 1
ATOM 744 N N . ASN A 1 98 ? 9.823 17.111 22.291 1.00 51.69 98 ASN A N 1
ATOM 745 C CA . ASN A 1 98 ? 10.326 18.078 23.255 1.00 51.69 98 ASN A CA 1
ATOM 746 C C . ASN A 1 98 ? 11.134 17.320 24.321 1.00 51.69 98 ASN A C 1
ATOM 748 O O . ASN A 1 98 ? 10.567 16.786 25.269 1.00 51.69 98 ASN A O 1
ATOM 752 N N . GLU A 1 99 ? 12.459 17.256 24.172 1.00 53.22 99 GLU A N 1
ATOM 753 C CA . GLU A 1 99 ? 13.370 16.655 25.167 1.00 53.22 99 GLU A CA 1
ATOM 754 C C . GLU A 1 99 ? 13.502 17.470 26.475 1.00 53.22 99 GLU A C 1
ATOM 756 O O . GLU A 1 99 ? 14.473 17.299 27.205 1.00 53.22 99 GLU A O 1
ATOM 761 N N . SER A 1 100 ? 12.561 18.363 26.799 1.00 47.97 100 SER A N 1
ATOM 762 C CA . SER A 1 100 ? 12.671 19.255 27.965 1.00 47.97 100 SER A CA 1
ATOM 763 C C . SER A 1 100 ? 11.706 18.976 29.116 1.00 47.97 100 SER A C 1
ATOM 765 O O . SER A 1 100 ? 11.668 19.768 30.050 1.00 47.97 100 SER A O 1
ATOM 767 N N . ALA A 1 101 ? 10.981 17.853 29.127 1.00 50.97 101 ALA A N 1
ATOM 768 C CA . ALA A 1 101 ? 10.297 17.433 30.352 1.00 50.97 101 ALA A CA 1
ATOM 769 C C . ALA A 1 101 ? 11.341 16.905 31.356 1.00 50.97 101 ALA A C 1
ATOM 771 O O . ALA A 1 101 ? 11.602 15.702 31.434 1.00 50.97 101 ALA A O 1
ATOM 772 N N . SER A 1 102 ? 12.003 17.817 32.075 1.00 52.91 102 SER A N 1
ATOM 773 C CA . SER A 1 102 ? 12.796 17.467 33.246 1.00 52.91 102 SER A CA 1
ATOM 774 C C . SER A 1 102 ? 11.866 17.034 34.380 1.00 52.91 102 SER A C 1
ATOM 776 O O . SER A 1 102 ? 10.703 17.423 34.470 1.00 52.91 102 SER A O 1
ATOM 778 N N . VAL A 1 103 ? 12.399 16.192 35.263 1.00 56.53 103 VAL A N 1
ATOM 779 C CA . VAL A 1 103 ? 11.725 15.589 36.429 1.00 56.53 103 VAL A CA 1
ATOM 780 C C . VAL A 1 103 ? 11.200 16.603 37.465 1.00 56.53 103 VAL A C 1
ATOM 782 O O . VAL A 1 103 ? 10.672 16.194 38.495 1.00 56.53 103 VAL A O 1
ATOM 785 N N . GLU A 1 104 ? 11.315 17.907 37.210 1.00 56.16 104 GLU A N 1
ATOM 786 C CA . GLU A 1 104 ? 10.855 18.984 38.093 1.00 56.16 104 GLU A CA 1
ATOM 787 C C . GLU A 1 104 ? 9.366 19.333 37.931 1.00 56.16 104 GLU A C 1
ATOM 789 O O . GLU A 1 104 ? 8.788 19.882 38.863 1.00 56.16 104 GLU A O 1
ATOM 794 N N . ASP A 1 105 ? 8.713 18.943 36.831 1.00 53.59 105 ASP A N 1
ATOM 795 C CA . ASP A 1 105 ? 7.281 19.225 36.598 1.00 53.59 105 ASP A CA 1
ATOM 796 C C . ASP A 1 105 ? 6.321 18.232 37.291 1.00 53.59 105 ASP A C 1
ATOM 798 O O . ASP A 1 105 ? 5.106 18.281 37.088 1.00 53.59 105 ASP A O 1
ATOM 802 N N . LEU A 1 106 ? 6.846 17.308 38.107 1.00 54.81 106 LEU A N 1
ATOM 803 C CA . LEU A 1 106 ? 6.061 16.296 38.831 1.00 54.81 106 LEU A CA 1
ATOM 804 C C . LEU A 1 106 ? 6.024 16.505 40.359 1.00 54.81 106 LEU A C 1
ATOM 806 O O . LEU A 1 106 ? 5.750 15.550 41.093 1.00 54.81 106 LEU A O 1
ATOM 810 N N . ALA A 1 107 ? 6.314 17.722 40.833 1.00 40.59 107 ALA A N 1
ATOM 811 C CA . ALA A 1 107 ? 6.252 18.116 42.245 1.00 40.59 107 ALA A CA 1
ATOM 812 C C . ALA A 1 107 ? 5.125 19.121 42.524 1.00 40.59 107 ALA A C 1
ATOM 814 O O . ALA A 1 107 ? 5.004 20.110 41.769 1.00 40.59 107 ALA A O 1
#

InterPro domains:
  IPR007641 RNA polymerase Rpb2, domain 7 [PF04560] (1-67)
  IPR015712 DNA-directed RNA polymerase, subunit 2 [PTHR20856] (1-64)

Sequence (107 aa):
ECWAMQAYGAAYTLQELLTIKSDDTVGRVKVYEAIVKGENIPEPGIPESFKVLLKELQSLCLNVEVLSSDGAAIELREGEDEDLERAAANLGINLSRNESASVEDLA

Radius of gyration: 18.61 Å; chains: 1; bounding box: 36×39×62 Å